Protein AF-A0A7X7NRE0-F1 (afdb_monomer_lite)

Structure (mmCIF, N/CA/C/O backbone):
data_AF-A0A7X7NRE0-F1
#
_entry.id   AF-A0A7X7NRE0-F1
#
loop_
_atom_site.group_PDB
_atom_site.id
_atom_site.type_symbol
_atom_site.label_atom_id
_atom_site.label_alt_id
_atom_site.label_comp_id
_atom_site.label_asym_id
_atom_site.label_entity_id
_atom_site.label_seq_id
_atom_site.pdbx_PDB_ins_code
_atom_site.Cartn_x
_atom_site.Cartn_y
_atom_site.Cartn_z
_atom_site.occupancy
_atom_site.B_iso_or_equiv
_atom_site.auth_seq_id
_atom_site.auth_comp_id
_atom_site.auth_asym_id
_atom_site.auth_atom_id
_atom_site.pdbx_PDB_model_num
ATOM 1 N N . MET A 1 1 ? -22.069 -2.799 8.801 1.00 50.66 1 MET A N 1
ATOM 2 C CA . MET A 1 1 ? -20.594 -2.904 8.795 1.00 50.66 1 MET A CA 1
ATOM 3 C C . MET A 1 1 ? -20.200 -3.374 7.412 1.00 50.66 1 MET A C 1
ATOM 5 O O . MET A 1 1 ? -20.879 -4.253 6.898 1.00 50.66 1 MET A O 1
ATOM 9 N N . ASP A 1 2 ? -19.205 -2.752 6.787 1.00 63.09 2 ASP A N 1
ATOM 10 C CA . ASP A 1 2 ? -18.764 -3.122 5.438 1.00 63.09 2 ASP A CA 1
ATOM 11 C C . ASP A 1 2 ? -17.978 -4.442 5.507 1.00 63.09 2 ASP A C 1
ATOM 13 O O . ASP A 1 2 ? -16.768 -4.453 5.736 1.00 63.09 2 ASP A O 1
ATOM 17 N N . ALA A 1 3 ? -18.703 -5.564 5.438 1.00 73.00 3 ALA A N 1
ATOM 18 C CA . ALA A 1 3 ? -18.166 -6.909 5.658 1.00 73.00 3 ALA A CA 1
ATOM 19 C C . ALA A 1 3 ? -17.029 -7.257 4.685 1.00 73.00 3 ALA A C 1
ATOM 21 O O . ALA A 1 3 ? -16.155 -8.045 5.021 1.00 73.00 3 ALA A O 1
ATOM 22 N N . THR A 1 4 ? -16.994 -6.613 3.516 1.00 89.25 4 THR A N 1
ATOM 23 C CA . THR A 1 4 ? -15.959 -6.823 2.496 1.00 89.25 4 THR A CA 1
ATOM 24 C C . THR A 1 4 ? -14.572 -6.340 2.929 1.00 89.25 4 THR A C 1
ATOM 26 O O . THR A 1 4 ? -13.566 -6.762 2.363 1.00 89.25 4 THR A O 1
ATOM 29 N N . ARG A 1 5 ? -14.496 -5.478 3.951 1.00 94.81 5 ARG A N 1
ATOM 30 C CA . ARG A 1 5 ? -13.248 -4.900 4.469 1.00 94.81 5 ARG A CA 1
ATOM 31 C C . ARG A 1 5 ? -12.707 -5.621 5.700 1.00 94.81 5 ARG A C 1
ATOM 33 O O . ARG A 1 5 ? -11.596 -5.324 6.120 1.00 94.81 5 ARG A O 1
ATOM 40 N N . ILE A 1 6 ? -13.460 -6.535 6.308 1.00 96.06 6 ILE A N 1
ATOM 41 C CA . ILE A 1 6 ? -13.003 -7.307 7.472 1.00 96.06 6 ILE A CA 1
ATOM 42 C C . ILE A 1 6 ? -12.724 -8.732 7.002 1.00 96.06 6 ILE A C 1
ATOM 44 O O . ILE A 1 6 ? -13.646 -9.516 6.812 1.00 96.06 6 ILE A O 1
ATOM 48 N N . LEU A 1 7 ? -11.444 -9.054 6.804 1.00 95.12 7 LEU A N 1
ATOM 49 C CA . LEU A 1 7 ? -11.028 -10.365 6.290 1.00 95.12 7 LEU A CA 1
ATOM 50 C C . LEU A 1 7 ? -11.001 -11.465 7.358 1.00 95.12 7 LEU A C 1
ATOM 52 O O . LEU A 1 7 ? -11.186 -12.638 7.042 1.00 95.12 7 LEU A O 1
ATOM 56 N N . HIS A 1 8 ? -10.784 -11.085 8.618 1.00 94.44 8 HIS A N 1
ATOM 57 C CA . HIS A 1 8 ? -10.707 -12.004 9.748 1.00 94.44 8 HIS A CA 1
ATOM 58 C C . HIS A 1 8 ? -11.463 -11.435 10.947 1.00 94.44 8 HIS A C 1
ATOM 60 O O . HIS A 1 8 ? -11.506 -10.220 11.158 1.00 94.44 8 HIS A O 1
ATOM 66 N N . GLU A 1 9 ? -12.041 -12.318 11.759 1.00 95.25 9 GLU A N 1
ATOM 67 C CA . GLU A 1 9 ? -12.618 -11.920 13.038 1.00 95.25 9 GLU A CA 1
ATOM 68 C C . GLU A 1 9 ? -11.545 -11.260 13.918 1.00 95.25 9 GLU A C 1
ATOM 70 O O . GLU A 1 9 ? -10.395 -11.695 13.966 1.00 95.25 9 GLU A O 1
ATOM 75 N N . GLY A 1 10 ? -11.909 -10.166 14.589 1.00 95.44 10 GLY A N 1
ATOM 76 C CA . GLY A 1 10 ? -10.980 -9.421 15.438 1.00 95.44 10 GLY A CA 1
ATOM 77 C C . GLY A 1 10 ? -9.975 -8.544 14.683 1.00 95.44 10 GLY A C 1
ATOM 78 O O . GLY A 1 10 ? -9.110 -7.958 15.329 1.00 95.44 10 GLY A O 1
ATOM 79 N N . HIS A 1 11 ? -10.075 -8.403 13.357 1.00 97.12 11 HIS A N 1
ATOM 80 C CA . HIS A 1 11 ? -9.251 -7.472 12.576 1.00 97.12 11 HIS A CA 1
ATOM 81 C C . HIS A 1 11 ? -9.963 -6.139 12.314 1.00 97.12 11 HIS A C 1
ATOM 83 O O . HIS A 1 11 ? -11.191 -6.051 12.248 1.00 97.12 11 HIS A O 1
ATOM 89 N N . ALA A 1 12 ? -9.173 -5.076 12.166 1.00 96.50 12 ALA A N 1
ATOM 90 C CA . ALA A 1 12 ? -9.658 -3.778 11.725 1.00 96.50 12 ALA A CA 1
ATOM 91 C C . ALA A 1 12 ? -10.051 -3.825 10.232 1.00 96.50 12 ALA A C 1
ATOM 93 O O . ALA A 1 12 ? -9.482 -4.611 9.471 1.00 96.50 12 ALA A O 1
ATOM 94 N N . PRO A 1 13 ? -10.982 -2.964 9.775 1.00 96.81 13 PRO A N 1
ATOM 95 C CA . PRO A 1 13 ? -11.333 -2.890 8.3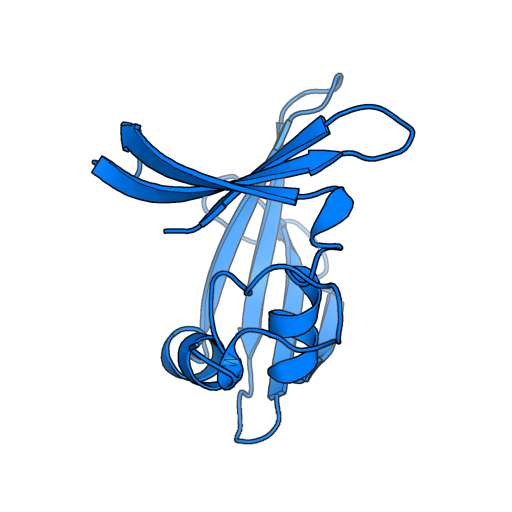60 1.00 96.81 13 PRO A CA 1
ATOM 96 C C . PRO A 1 13 ? -10.128 -2.483 7.503 1.00 96.81 13 PRO A C 1
ATOM 98 O O . PRO A 1 13 ? -9.446 -1.515 7.845 1.00 96.81 13 PRO A O 1
ATOM 101 N N . THR A 1 14 ? -9.912 -3.133 6.364 1.00 97.56 14 THR A N 1
ATOM 102 C CA . THR A 1 14 ? -8.858 -2.805 5.395 1.00 97.56 14 THR A CA 1
ATOM 103 C C . THR A 1 14 ? -9.122 -1.450 4.714 1.00 97.56 14 THR A C 1
ATOM 105 O O . THR A 1 14 ? -10.279 -0.997 4.631 1.00 97.56 14 THR A O 1
ATOM 108 N N . PRO A 1 15 ? -8.066 -0.752 4.252 1.00 96.44 15 PRO A N 1
ATOM 109 C CA . PRO A 1 15 ? -8.177 0.547 3.589 1.00 96.44 15 PRO A CA 1
ATOM 110 C C . PRO A 1 15 ? -8.892 0.459 2.245 1.00 96.44 15 PRO A C 1
ATOM 112 O O . PRO A 1 15 ? -9.673 1.357 1.940 1.00 96.44 15 PRO A O 1
ATOM 115 N N . PHE A 1 16 ? -8.725 -0.657 1.533 1.00 96.44 16 PHE A N 1
ATOM 116 C CA . PHE A 1 16 ? -9.372 -0.973 0.259 1.00 96.44 16 PHE A CA 1
ATOM 117 C C . PHE A 1 16 ? -9.915 -2.407 0.272 1.00 96.44 16 PHE A C 1
ATOM 119 O O . PHE A 1 16 ? -9.452 -3.230 1.070 1.00 96.44 16 PHE A O 1
ATOM 126 N N . THR A 1 17 ? -10.904 -2.704 -0.566 1.00 96.81 17 THR A N 1
ATOM 127 C CA . THR A 1 17 ? -11.344 -4.078 -0.868 1.00 96.81 17 THR A CA 1
ATOM 128 C C . THR A 1 17 ? -10.501 -4.671 -2.002 1.00 96.81 17 THR A C 1
ATOM 130 O O . THR A 1 17 ? -9.886 -3.933 -2.770 1.00 96.81 17 THR A O 1
ATOM 133 N N . ALA A 1 18 ? -10.485 -5.998 -2.159 1.00 96.62 18 ALA A N 1
ATOM 134 C CA . ALA A 1 18 ? -9.840 -6.649 -3.304 1.00 96.62 18 ALA A CA 1
ATOM 135 C C . ALA A 1 18 ? -10.387 -6.144 -4.656 1.00 96.62 18 ALA A C 1
ATOM 137 O O . ALA A 1 18 ? -9.633 -5.998 -5.614 1.00 96.62 18 ALA A O 1
ATOM 138 N N . GLU A 1 19 ? -11.685 -5.831 -4.725 1.00 95.81 19 GLU A N 1
ATOM 139 C CA . GLU A 1 19 ? -12.321 -5.275 -5.924 1.00 95.81 19 GLU A CA 1
ATOM 140 C C . GLU A 1 19 ? -11.853 -3.844 -6.219 1.00 95.81 19 GLU A C 1
ATOM 142 O O . GLU A 1 19 ? -11.526 -3.538 -7.363 1.00 95.81 19 GLU A O 1
ATOM 147 N N . GLU A 1 20 ? -11.746 -2.987 -5.199 1.00 96.06 20 GLU A N 1
ATOM 148 C CA . GLU A 1 20 ? -11.194 -1.635 -5.347 1.00 96.06 20 GLU A CA 1
ATOM 149 C C . GLU A 1 20 ? -9.728 -1.683 -5.792 1.00 96.06 20 G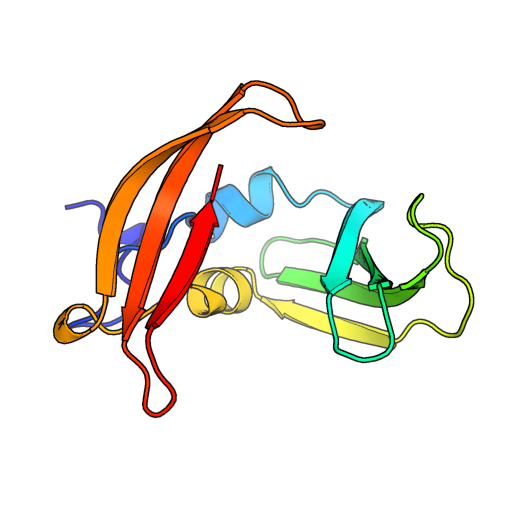LU A C 1
ATOM 151 O O . GLU A 1 20 ? -9.347 -0.987 -6.732 1.00 96.06 20 GLU A O 1
ATOM 156 N N . ILE A 1 21 ? -8.913 -2.548 -5.175 1.00 96.19 21 ILE A N 1
ATOM 157 C CA . ILE A 1 21 ? -7.512 -2.741 -5.575 1.00 96.19 21 ILE A CA 1
ATOM 158 C C . ILE A 1 21 ? -7.453 -3.162 -7.045 1.00 96.19 21 ILE A C 1
ATOM 160 O O . ILE A 1 21 ? -6.749 -2.534 -7.829 1.00 96.19 21 ILE A O 1
ATOM 164 N N . ARG A 1 22 ? -8.235 -4.165 -7.453 1.00 96.06 22 ARG A N 1
ATOM 165 C CA . ARG A 1 22 ? -8.286 -4.623 -8.847 1.00 96.06 22 ARG A CA 1
ATOM 166 C C . ARG A 1 22 ? -8.723 -3.522 -9.818 1.00 96.06 22 ARG A C 1
ATOM 168 O O . ARG A 1 22 ? -8.187 -3.438 -10.919 1.00 96.06 22 ARG A O 1
ATOM 175 N N . ALA A 1 23 ? -9.698 -2.698 -9.441 1.00 95.62 23 ALA A N 1
ATOM 176 C CA . ALA A 1 23 ? -10.207 -1.627 -10.295 1.00 95.62 23 ALA A CA 1
ATOM 177 C C . ALA A 1 23 ? -9.172 -0.515 -10.539 1.00 95.62 23 ALA A C 1
ATOM 179 O O . ALA A 1 23 ? -9.201 0.122 -11.593 1.00 95.62 23 ALA A O 1
ATOM 180 N N . HIS A 1 24 ? -8.259 -0.288 -9.590 1.00 94.00 24 HIS A N 1
ATOM 181 C CA . HIS A 1 24 ? -7.283 0.803 -9.648 1.00 94.00 24 HIS A CA 1
ATOM 182 C C . HIS A 1 24 ? -5.860 0.355 -10.016 1.00 94.00 24 HIS A C 1
ATOM 184 O O . HIS A 1 24 ? -5.123 1.121 -10.638 1.00 94.00 24 HIS A O 1
ATOM 190 N N . CYS A 1 25 ? -5.470 -0.881 -9.701 1.00 93.69 25 CYS A N 1
ATOM 191 C CA . CYS A 1 25 ? -4.165 -1.457 -10.031 1.00 93.69 25 CYS A CA 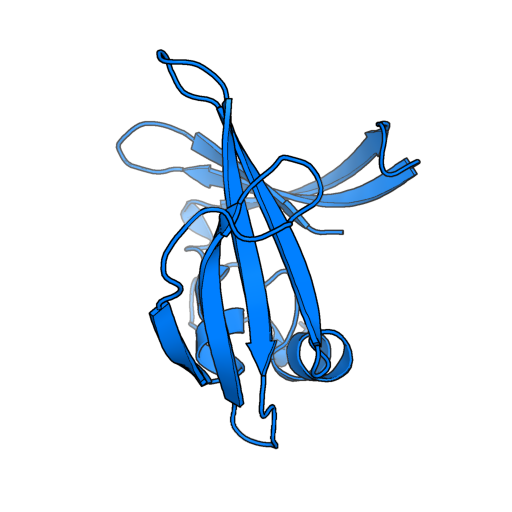1
ATOM 192 C C . CYS A 1 25 ? -4.142 -2.047 -11.448 1.00 93.69 25 CYS A C 1
ATOM 194 O O . CYS A 1 25 ? -3.970 -3.251 -11.636 1.00 93.69 25 CYS A O 1
ATOM 196 N N . VAL A 1 26 ? -4.333 -1.182 -12.446 1.00 91.94 26 VAL A N 1
ATOM 197 C CA . VAL A 1 26 ? -4.365 -1.563 -13.866 1.00 91.94 26 VAL A CA 1
ATOM 198 C C . VAL A 1 26 ? -2.985 -1.940 -14.408 1.00 91.94 26 VAL A C 1
ATOM 200 O O . VAL A 1 26 ? -1.952 -1.492 -13.908 1.00 91.94 26 VAL A O 1
ATOM 203 N N . ASP A 1 27 ? -2.971 -2.729 -15.480 1.00 94.06 27 ASP A N 1
ATOM 204 C CA . ASP A 1 27 ? -1.741 -3.124 -16.163 1.00 94.06 27 ASP A CA 1
ATOM 205 C C . ASP A 1 27 ? -0.897 -1.918 -16.589 1.00 94.06 27 ASP A C 1
ATOM 207 O O . ASP A 1 27 ? -1.370 -0.976 -17.225 1.00 94.06 27 ASP A O 1
ATOM 211 N N . GLY A 1 28 ? 0.387 -1.965 -16.236 1.00 93.38 28 GLY A N 1
ATOM 212 C CA . GLY A 1 28 ? 1.335 -0.883 -16.470 1.00 93.38 28 GLY A CA 1
ATOM 213 C C . GLY A 1 28 ? 1.347 0.195 -15.388 1.00 93.38 28 GLY A C 1
ATOM 214 O O . GLY A 1 28 ? 2.244 1.039 -15.432 1.00 93.38 28 GLY A O 1
ATOM 215 N N . LEU A 1 29 ? 0.440 0.158 -14.400 1.00 94.31 29 LEU A N 1
ATOM 216 C CA . LEU A 1 29 ? 0.548 1.021 -13.226 1.00 94.31 29 LEU A CA 1
ATOM 217 C C . LEU A 1 29 ? 1.903 0.789 -12.559 1.00 94.31 29 LEU A C 1
ATOM 219 O O . LEU A 1 29 ? 2.273 -0.348 -12.254 1.00 94.31 29 LEU A O 1
ATOM 223 N N . ARG A 1 30 ? 2.620 1.883 -12.308 1.00 94.12 30 ARG A N 1
ATOM 224 C CA . ARG A 1 30 ? 3.892 1.878 -11.597 1.00 94.12 30 ARG A CA 1
ATOM 225 C C . ARG A 1 30 ? 3.783 2.689 -10.319 1.00 94.12 30 ARG A C 1
ATOM 227 O O . ARG A 1 30 ? 3.311 3.822 -10.337 1.00 94.12 30 ARG A O 1
ATOM 234 N N . VAL A 1 31 ? 4.266 2.104 -9.233 1.00 92.44 31 VAL A N 1
ATOM 235 C CA . VAL A 1 31 ? 4.390 2.745 -7.926 1.00 92.44 31 VAL A CA 1
ATOM 236 C C . VAL A 1 31 ? 5.870 2.820 -7.581 1.00 92.44 31 VAL A C 1
ATOM 238 O O . VAL A 1 31 ? 6.546 1.792 -7.565 1.00 92.44 31 VAL A O 1
ATOM 241 N N . THR A 1 32 ? 6.363 4.025 -7.305 1.00 94.12 32 THR A N 1
ATOM 242 C CA . THR A 1 32 ? 7.734 4.252 -6.835 1.00 94.12 32 THR A CA 1
ATOM 243 C C . THR A 1 32 ? 7.702 4.483 -5.332 1.00 94.12 32 THR A C 1
ATOM 245 O O . THR A 1 32 ? 7.003 5.372 -4.849 1.00 94.12 32 THR A O 1
ATOM 248 N N . LEU A 1 33 ? 8.450 3.674 -4.593 1.00 92.06 33 LEU A N 1
ATOM 249 C CA . LEU A 1 33 ? 8.626 3.792 -3.155 1.00 92.06 33 LEU A CA 1
ATOM 250 C C . LEU A 1 33 ? 9.979 4.441 -2.883 1.00 92.06 33 LEU A C 1
ATOM 252 O O . LEU A 1 33 ? 10.984 4.045 -3.469 1.00 92.06 33 LEU A O 1
ATOM 256 N N . ALA A 1 34 ? 9.982 5.429 -1.992 1.00 92.94 34 ALA A N 1
ATOM 257 C CA . ALA A 1 34 ? 11.189 5.971 -1.390 1.00 92.94 34 ALA A CA 1
ATOM 258 C C . ALA A 1 34 ? 11.333 5.378 0.016 1.00 92.94 34 ALA A C 1
ATOM 260 O O . ALA A 1 34 ? 10.432 5.507 0.847 1.00 92.94 34 ALA A O 1
ATOM 261 N N . GLU A 1 35 ? 12.455 4.723 0.278 1.00 92.56 35 GLU A N 1
ATOM 262 C CA . GLU A 1 35 ? 12.795 4.138 1.569 1.00 92.56 35 GLU A CA 1
ATOM 263 C C . GLU A 1 35 ? 13.860 5.017 2.223 1.00 92.56 35 GLU A C 1
ATOM 265 O O . GLU A 1 35 ? 14.927 5.244 1.660 1.00 92.56 35 GLU A O 1
ATOM 270 N N . HIS A 1 36 ? 13.550 5.560 3.400 1.00 92.06 36 HIS A N 1
ATOM 271 C CA . HIS A 1 36 ? 14.440 6.452 4.138 1.00 92.06 36 HIS A CA 1
ATOM 272 C C . HIS A 1 36 ? 15.137 5.660 5.250 1.00 92.06 36 HIS A C 1
ATOM 274 O O . HIS A 1 36 ? 14.485 5.258 6.215 1.00 92.06 36 HIS A O 1
ATOM 280 N N . GLY A 1 37 ? 16.444 5.440 5.113 1.00 90.44 37 GLY A N 1
ATOM 281 C CA . GLY A 1 37 ? 17.289 4.749 6.090 1.00 90.44 37 GLY A CA 1
ATOM 282 C C . GLY A 1 37 ? 18.447 5.614 6.593 1.00 90.44 37 GLY A C 1
ATOM 283 O O . GLY 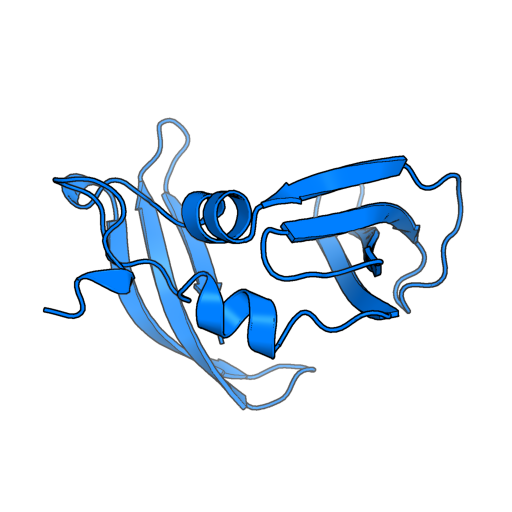A 1 37 ? 18.594 6.772 6.200 1.00 90.44 37 GLY A O 1
ATOM 284 N N . GLU A 1 38 ? 19.288 5.045 7.461 1.00 91.12 38 GLU A N 1
ATOM 285 C CA . GLU A 1 38 ? 20.487 5.723 7.989 1.00 91.12 38 GLU A CA 1
ATOM 286 C C . GLU A 1 38 ? 21.499 6.058 6.879 1.00 91.12 38 GLU A C 1
ATOM 288 O O . GLU A 1 38 ? 22.134 7.111 6.918 1.00 91.12 38 GLU A O 1
ATOM 293 N N . ASP A 1 39 ? 21.577 5.209 5.851 1.00 89.81 39 ASP A N 1
ATOM 294 C CA . ASP A 1 39 ? 22.477 5.357 4.701 1.00 89.81 39 ASP A CA 1
ATOM 295 C C . ASP A 1 39 ? 21.926 6.281 3.593 1.00 89.81 39 ASP A C 1
ATOM 297 O O . ASP A 1 39 ? 22.547 6.443 2.541 1.00 89.81 39 ASP A O 1
ATOM 301 N N . GLY A 1 40 ? 20.763 6.906 3.812 1.00 92.69 40 GLY A N 1
ATOM 302 C CA . GLY A 1 40 ? 20.118 7.817 2.867 1.00 92.69 40 GLY A CA 1
ATOM 303 C C . GLY A 1 40 ? 18.785 7.301 2.326 1.00 92.69 40 GLY A C 1
ATOM 304 O O . GLY A 1 40 ? 18.090 6.518 2.973 1.00 92.69 40 GLY A O 1
ATOM 305 N N . VAL A 1 41 ? 18.396 7.803 1.149 1.00 94.06 41 VAL A N 1
ATOM 306 C CA . VAL A 1 41 ? 17.127 7.452 0.496 1.00 94.06 41 VAL A CA 1
ATOM 307 C C . VAL A 1 41 ? 17.394 6.500 -0.661 1.00 94.06 41 VAL A C 1
ATOM 309 O O . VAL A 1 41 ? 18.129 6.843 -1.587 1.00 94.06 41 VAL A O 1
ATOM 312 N N . THR A 1 42 ? 16.779 5.322 -0.622 1.00 95.25 42 THR A N 1
ATOM 313 C CA . THR A 1 42 ? 16.756 4.368 -1.735 1.00 95.25 42 THR A CA 1
ATOM 314 C C . THR A 1 42 ? 15.391 4.371 -2.406 1.00 95.25 42 THR A C 1
ATOM 316 O O . THR A 1 42 ? 14.381 4.715 -1.792 1.00 95.25 42 THR A O 1
ATOM 319 N N . HIS A 1 43 ? 15.352 3.991 -3.683 1.00 96.19 43 HIS A N 1
ATOM 320 C CA . HIS A 1 43 ? 14.111 3.923 -4.445 1.00 96.19 43 HIS A CA 1
ATOM 321 C C . HIS A 1 43 ? 13.886 2.528 -5.021 1.00 96.19 43 HIS A C 1
ATOM 323 O O . HIS A 1 43 ? 14.807 1.863 -5.505 1.00 96.19 43 HIS A O 1
ATOM 329 N N . ARG A 1 44 ? 12.627 2.099 -4.979 1.00 96.44 44 ARG A N 1
ATOM 330 C CA . ARG A 1 44 ? 12.157 0.847 -5.566 1.00 96.44 44 ARG A CA 1
ATOM 331 C C . ARG A 1 44 ? 10.915 1.126 -6.394 1.00 96.44 44 ARG A C 1
ATOM 333 O O . ARG A 1 44 ? 9.981 1.757 -5.905 1.00 96.44 44 ARG A O 1
ATOM 340 N N . ALA A 1 45 ? 10.865 0.605 -7.611 1.00 97.00 45 ALA A N 1
ATOM 341 C CA . ALA A 1 45 ? 9.665 0.652 -8.434 1.00 97.00 45 ALA A CA 1
ATOM 342 C C . ALA A 1 45 ? 8.977 -0.713 -8.439 1.00 97.00 45 ALA A C 1
ATOM 344 O O . ALA A 1 45 ? 9.640 -1.743 -8.556 1.00 97.00 45 ALA A O 1
ATOM 345 N N . SER A 1 46 ? 7.650 -0.702 -8.362 1.00 96.25 46 SER A N 1
ATOM 346 C CA . SER A 1 46 ? 6.779 -1.861 -8.546 1.00 96.25 46 SER A CA 1
ATOM 347 C C . SER A 1 46 ? 5.836 -1.589 -9.711 1.00 96.25 46 SER A C 1
ATOM 349 O O . SER A 1 46 ? 5.157 -0.564 -9.723 1.00 96.25 46 SER A O 1
ATOM 351 N N . THR A 1 47 ? 5.794 -2.482 -10.695 1.00 96.75 47 THR A N 1
ATOM 352 C CA . THR A 1 47 ? 4.897 -2.391 -11.852 1.00 96.75 47 THR A CA 1
ATOM 353 C C . THR A 1 47 ? 3.914 -3.555 -11.844 1.00 96.75 47 THR A C 1
ATOM 355 O O . THR A 1 47 ? 4.314 -4.711 -11.725 1.00 96.75 47 THR A O 1
ATOM 358 N N . PHE A 1 48 ? 2.631 -3.245 -11.993 1.00 97.19 48 PHE A N 1
ATOM 359 C CA . PHE A 1 48 ? 1.552 -4.225 -12.084 1.00 97.19 48 PHE A CA 1
ATOM 360 C C . PHE A 1 48 ? 1.429 -4.725 -13.532 1.00 97.19 48 PHE A C 1
ATOM 362 O O . PHE A 1 48 ? 1.446 -3.929 -14.477 1.00 97.19 48 PHE A O 1
ATOM 369 N N . ARG A 1 49 ? 1.356 -6.045 -13.723 1.00 97.31 49 ARG A N 1
ATOM 370 C CA . ARG A 1 49 ? 1.354 -6.718 -15.031 1.00 97.31 49 ARG A CA 1
ATOM 371 C C . ARG A 1 49 ? 0.382 -7.889 -15.059 1.00 97.31 49 ARG A C 1
ATOM 373 O O . ARG A 1 49 ? 0.328 -8.666 -14.105 1.00 97.31 49 ARG A O 1
ATOM 380 N N . ASN A 1 50 ? -0.240 -8.116 -16.213 1.00 96.12 50 ASN A N 1
ATOM 381 C CA . ASN A 1 50 ? -1.060 -9.289 -16.497 1.00 96.12 50 ASN A CA 1
ATOM 382 C C . ASN A 1 50 ? -2.145 -9.515 -15.426 1.00 96.12 50 ASN A C 1
ATOM 384 O O . ASN A 1 50 ? -2.334 -10.637 -14.944 1.00 96.12 50 ASN A O 1
ATOM 388 N N . GLY A 1 51 ? -2.799 -8.437 -14.993 1.00 96.56 51 GLY A N 1
ATOM 389 C CA . GLY A 1 51 ? -3.912 -8.476 -14.056 1.00 96.56 51 GLY A CA 1
ATOM 390 C C . GLY A 1 51 ? -5.140 -9.155 -14.665 1.00 96.56 51 GLY A C 1
ATOM 391 O O . GLY A 1 51 ? -5.522 -8.873 -15.800 1.00 96.56 51 GLY A O 1
ATOM 392 N N . ASP A 1 52 ? -5.788 -10.032 -13.904 1.00 95.94 52 ASP A N 1
ATOM 393 C CA . ASP A 1 52 ? -7.029 -10.708 -14.294 1.00 95.94 52 ASP A CA 1
ATOM 394 C C . ASP A 1 52 ? -8.053 -10.721 -13.144 1.00 95.94 52 ASP A C 1
ATOM 396 O O . ASP A 1 52 ? -8.031 -9.867 -12.255 1.00 95.94 52 ASP A O 1
ATOM 400 N N . LEU A 1 53 ? -9.020 -11.644 -13.186 1.00 95.69 53 LEU A N 1
ATOM 401 C CA . LEU A 1 53 ? -10.053 -11.751 -12.156 1.00 95.69 53 LEU A CA 1
ATOM 402 C C . LEU A 1 53 ? -9.493 -12.150 -10.783 1.00 95.69 53 LEU A C 1
ATOM 404 O O . LEU A 1 53 ? -10.061 -11.738 -9.773 1.00 95.69 53 LEU A O 1
ATOM 408 N N . GLU A 1 54 ? -8.419 -12.936 -10.743 1.00 95.94 54 GLU A N 1
ATOM 409 C CA . GLU A 1 54 ? -7.890 -13.565 -9.529 1.00 95.94 54 GLU A CA 1
ATOM 410 C C . GLU A 1 54 ? -6.718 -12.785 -8.933 1.00 95.94 54 GLU A C 1
ATOM 412 O O . GLU A 1 54 ? -6.594 -12.682 -7.709 1.00 95.94 54 GLU A O 1
ATOM 417 N N . GLY A 1 55 ? -5.860 -12.211 -9.775 1.00 97.00 55 GLY A N 1
ATOM 418 C CA . GLY A 1 55 ? -4.678 -11.516 -9.285 1.00 97.00 55 GLY A CA 1
ATOM 419 C C . GLY A 1 55 ? -3.898 -10.757 -10.341 1.00 97.00 55 GLY A C 1
ATOM 420 O O . GLY A 1 55 ? -4.395 -10.451 -11.423 1.00 97.00 55 GLY A O 1
ATOM 421 N N . VAL A 1 56 ? -2.645 -10.469 -10.006 1.00 98.31 56 VAL A N 1
ATOM 422 C CA . VAL A 1 56 ? -1.725 -9.669 -10.814 1.00 98.31 56 VAL A CA 1
ATOM 423 C C . VAL A 1 56 ? -0.290 -10.115 -10.577 1.00 98.31 56 VAL A C 1
ATOM 425 O O . VAL A 1 56 ? 0.056 -10.621 -9.507 1.00 98.31 56 VAL A O 1
ATOM 428 N N . THR A 1 57 ? 0.561 -9.955 -11.583 1.00 98.31 57 THR A N 1
ATOM 429 C CA . THR A 1 57 ? 2.007 -10.090 -11.414 1.00 98.31 57 THR A CA 1
ATOM 430 C C . THR A 1 57 ? 2.584 -8.733 -11.037 1.00 98.31 57 THR A C 1
ATOM 432 O O . THR A 1 57 ? 2.394 -7.755 -11.758 1.00 98.31 57 THR A O 1
ATOM 435 N N . ILE A 1 58 ? 3.295 -8.665 -9.916 1.00 97.38 58 ILE A N 1
ATOM 436 C CA . ILE A 1 58 ? 4.025 -7.468 -9.501 1.00 97.38 58 ILE A CA 1
ATOM 437 C C . ILE A 1 58 ? 5.497 -7.689 -9.818 1.00 97.38 58 ILE A C 1
ATOM 439 O O . ILE A 1 58 ? 6.122 -8.601 -9.278 1.00 97.38 58 ILE A O 1
ATOM 443 N N . GLU A 1 59 ? 6.027 -6.859 -10.710 1.00 97.38 59 GLU A N 1
ATOM 444 C CA . GLU A 1 59 ? 7.453 -6.780 -11.016 1.00 97.38 59 GLU A CA 1
ATOM 445 C C . GLU A 1 59 ? 8.071 -5.651 -10.200 1.00 97.38 59 GLU A C 1
ATOM 447 O O . GLU A 1 59 ? 7.668 -4.496 -10.350 1.00 97.38 59 GLU A O 1
ATOM 452 N N . SER A 1 60 ? 9.057 -5.958 -9.365 1.00 96.44 60 SER A N 1
ATOM 453 C CA . SER A 1 60 ? 9.692 -4.974 -8.496 1.00 96.44 60 SER A CA 1
ATOM 454 C C . SER A 1 60 ? 11.212 -5.027 -8.574 1.00 96.44 60 SER A C 1
ATOM 456 O O . SER A 1 60 ? 11.804 -6.100 -8.630 1.00 96.44 60 SER A O 1
ATOM 458 N N . GLY A 1 61 ? 11.859 -3.869 -8.496 1.00 96.94 61 GLY A N 1
ATOM 459 C CA . GLY A 1 61 ? 13.319 -3.769 -8.502 1.00 96.94 61 GLY A CA 1
ATOM 460 C C . GLY A 1 61 ? 13.815 -2.376 -8.111 1.00 96.94 61 GLY A C 1
ATOM 461 O O . GLY A 1 61 ? 12.993 -1.471 -7.923 1.00 96.94 61 GLY A O 1
ATOM 462 N N . PRO A 1 62 ? 15.140 -2.198 -7.959 1.00 97.25 62 PRO A N 1
ATOM 463 C CA . PRO A 1 62 ? 15.728 -0.896 -7.674 1.00 97.25 62 PRO A CA 1
ATOM 464 C C . PRO A 1 62 ? 15.423 0.083 -8.811 1.00 97.25 62 PRO A C 1
ATOM 466 O O . PRO A 1 62 ? 15.379 -0.296 -9.988 1.00 97.25 62 PRO A O 1
ATOM 469 N N . SER A 1 63 ? 15.192 1.341 -8.452 1.00 97.31 63 SER A N 1
ATOM 470 C CA . SER A 1 63 ? 14.888 2.397 -9.410 1.00 97.31 63 SER A CA 1
ATOM 471 C C . SER A 1 63 ? 15.566 3.712 -9.053 1.00 97.31 63 SER A C 1
ATOM 473 O O . SER A 1 63 ? 16.068 3.890 -7.948 1.00 97.31 63 SER A O 1
ATOM 475 N N . ASP A 1 64 ? 15.531 4.646 -9.991 1.00 94.94 64 ASP A N 1
ATOM 476 C CA . ASP A 1 64 ? 15.742 6.064 -9.741 1.00 94.94 64 ASP A CA 1
ATOM 477 C C . ASP A 1 64 ? 14.499 6.692 -9.072 1.00 94.94 64 ASP A C 1
ATOM 479 O O . ASP A 1 64 ? 13.433 6.055 -9.013 1.00 94.94 64 ASP A O 1
ATOM 483 N N . PRO A 1 65 ? 14.594 7.941 -8.567 1.00 92.62 65 PRO A N 1
ATOM 484 C CA . PRO A 1 65 ? 13.464 8.641 -7.949 1.00 92.62 65 PRO A CA 1
ATOM 485 C C . PRO A 1 65 ? 12.249 8.817 -8.870 1.00 92.62 65 PRO A C 1
ATOM 487 O O . PRO A 1 65 ? 11.122 8.936 -8.392 1.00 92.62 65 PRO A O 1
ATOM 490 N N . ASP A 1 66 ? 12.459 8.823 -10.186 1.00 90.62 66 ASP A N 1
ATOM 491 C CA . ASP A 1 66 ? 11.399 8.902 -11.196 1.00 90.62 66 ASP A CA 1
ATOM 492 C C . ASP A 1 66 ? 10.753 7.536 -11.515 1.00 90.62 66 ASP A C 1
ATOM 494 O O . ASP A 1 66 ? 9.802 7.456 -12.293 1.00 90.62 66 ASP A O 1
ATOM 498 N N . GLY A 1 67 ? 11.232 6.455 -10.888 1.00 90.94 67 GLY A N 1
ATOM 499 C CA . GLY A 1 67 ? 10.763 5.090 -11.114 1.00 90.94 67 GLY A CA 1
ATOM 500 C C . GLY A 1 67 ? 11.402 4.387 -12.313 1.00 90.94 67 GLY A C 1
ATOM 501 O O . GLY A 1 67 ? 10.925 3.314 -12.700 1.00 90.94 67 GLY A O 1
ATOM 502 N N . THR A 1 68 ? 12.453 4.948 -12.916 1.00 92.00 68 THR A N 1
ATOM 503 C CA . THR A 1 68 ? 13.244 4.275 -13.955 1.00 92.00 68 THR A CA 1
ATOM 504 C C . THR A 1 68 ? 14.025 3.111 -13.337 1.00 92.00 68 THR A C 1
ATOM 506 O O . THR A 1 68 ? 14.765 3.334 -12.384 1.00 92.00 68 THR A O 1
ATOM 509 N N . PRO A 1 69 ? 13.879 1.860 -13.817 1.00 93.06 69 PRO A N 1
ATOM 510 C CA . PRO A 1 69 ? 14.619 0.726 -13.263 1.00 93.06 69 PRO A CA 1
ATOM 511 C C . PRO A 1 69 ? 16.133 0.886 -13.434 1.00 93.06 69 PRO A C 1
ATOM 513 O O . PRO A 1 69 ? 16.605 1.163 -14.535 1.00 93.06 69 PRO A O 1
ATOM 516 N N . THR A 1 70 ? 16.893 0.644 -12.367 1.00 96.12 70 THR A N 1
ATOM 517 C CA . THR A 1 70 ? 18.366 0.751 -12.353 1.00 96.12 70 THR A CA 1
ATOM 518 C C . THR A 1 70 ? 19.063 -0.604 -12.231 1.00 96.12 70 THR A C 1
ATOM 520 O O . THR A 1 70 ? 20.290 -0.688 -12.257 1.00 96.12 70 THR A O 1
ATOM 523 N N . GLY A 1 71 ? 18.293 -1.689 -12.130 1.00 94.62 71 GLY A N 1
ATOM 524 C CA . GLY A 1 71 ? 18.804 -3.043 -11.959 1.00 94.62 71 GLY A CA 1
ATOM 525 C C . GLY A 1 71 ? 17.777 -4.116 -12.328 1.00 94.62 71 GLY A C 1
ATOM 526 O O . GLY A 1 71 ? 16.736 -3.803 -12.914 1.00 94.62 71 GLY A O 1
ATOM 527 N N . PRO A 1 72 ? 18.070 -5.393 -12.023 1.00 94.69 72 PRO A N 1
ATOM 528 C CA . PRO A 1 72 ? 17.161 -6.493 -12.314 1.00 94.69 72 PRO A CA 1
ATOM 529 C C . PRO A 1 72 ? 15.836 -6.329 -11.563 1.00 94.69 72 PRO A C 1
ATOM 531 O O . PRO A 1 72 ? 15.800 -5.849 -10.430 1.00 94.69 72 PRO A O 1
ATOM 534 N N . VAL A 1 73 ? 14.752 -6.758 -12.208 1.00 94.75 73 VAL A N 1
ATOM 535 C CA . VAL A 1 73 ? 13.412 -6.799 -11.618 1.00 94.75 73 VAL A CA 1
ATOM 536 C C . VAL A 1 73 ? 13.026 -8.240 -11.324 1.00 94.75 73 VAL A C 1
ATOM 538 O O . VAL A 1 73 ? 13.304 -9.144 -12.112 1.00 94.75 73 VAL A O 1
ATOM 541 N N . GLU A 1 74 ? 12.364 -8.446 -10.195 1.00 96.06 74 GLU A N 1
ATOM 542 C CA . GLU A 1 74 ? 11.814 -9.733 -9.791 1.00 96.06 74 GLU A CA 1
ATOM 543 C C . GLU A 1 74 ? 10.293 -9.685 -9.884 1.00 96.06 74 GLU A C 1
ATOM 545 O O . GLU A 1 74 ? 9.668 -8.712 -9.461 1.00 96.06 74 GLU A O 1
ATOM 550 N N . GLY A 1 75 ? 9.697 -10.729 -10.458 1.00 95.69 75 GLY A N 1
ATOM 551 C CA . GLY A 1 75 ? 8.256 -10.841 -10.644 1.00 95.69 75 GLY A CA 1
ATOM 552 C C . GLY A 1 75 ? 7.649 -11.886 -9.719 1.00 95.69 75 GLY A C 1
ATOM 553 O O . GLY A 1 75 ? 8.113 -13.025 -9.688 1.00 95.69 75 GLY A O 1
ATOM 554 N N . ALA A 1 76 ? 6.577 -11.526 -9.018 1.00 96.56 76 ALA A N 1
ATOM 555 C CA . ALA A 1 76 ? 5.777 -12.464 -8.237 1.00 96.56 76 ALA A CA 1
ATOM 556 C C . ALA A 1 76 ? 4.292 -12.324 -8.576 1.00 96.56 76 ALA A C 1
ATOM 558 O O . ALA A 1 76 ? 3.766 -11.218 -8.709 1.00 96.56 76 ALA A O 1
ATOM 559 N N . ARG A 1 77 ? 3.608 -13.464 -8.702 1.00 97.69 77 ARG A N 1
ATOM 560 C CA . ARG A 1 77 ? 2.152 -13.506 -8.838 1.00 97.69 77 ARG A CA 1
ATOM 561 C C . ARG A 1 77 ? 1.516 -13.416 -7.453 1.00 97.69 77 ARG A C 1
ATOM 563 O O . ARG A 1 77 ? 1.892 -14.179 -6.569 1.00 97.69 77 ARG A O 1
ATOM 570 N N . VAL A 1 78 ? 0.543 -12.525 -7.291 1.00 97.62 78 VAL A N 1
ATOM 571 C CA . VAL A 1 78 ? -0.224 -12.344 -6.049 1.00 97.62 78 VAL A CA 1
ATOM 572 C C . VAL A 1 78 ? -1.712 -12.249 -6.359 1.00 97.62 78 VAL A C 1
ATOM 574 O O . VAL A 1 78 ? -2.091 -11.769 -7.431 1.00 97.62 78 VAL A O 1
ATOM 577 N N . THR A 1 79 ? -2.567 -12.703 -5.444 1.00 98.00 79 THR A N 1
ATOM 578 C CA . THR A 1 79 ? -4.016 -12.518 -5.593 1.00 98.00 79 THR A CA 1
ATOM 579 C C . THR A 1 79 ? -4.442 -11.126 -5.131 1.00 98.00 79 THR A C 1
ATOM 581 O O . THR A 1 79 ? -3.771 -10.479 -4.321 1.00 98.00 79 THR A O 1
ATOM 584 N N . TRP A 1 80 ? -5.598 -10.657 -5.603 1.00 97.56 80 TRP A N 1
ATOM 585 C CA . TRP A 1 80 ? -6.184 -9.405 -5.104 1.00 97.56 80 TRP A CA 1
ATOM 586 C C . TRP A 1 80 ? -6.500 -9.472 -3.605 1.00 97.56 80 TRP A C 1
ATOM 588 O O . TRP A 1 80 ? -6.397 -8.469 -2.897 1.00 97.56 80 TRP A O 1
ATOM 598 N N . LEU A 1 81 ? -6.842 -10.666 -3.115 1.00 97.00 81 LEU A N 1
ATOM 599 C CA . LEU A 1 81 ? -7.094 -10.912 -1.701 1.00 97.00 81 LEU A CA 1
ATOM 600 C C . LEU A 1 81 ? -5.804 -10.871 -0.872 1.00 97.00 81 LEU A C 1
ATOM 602 O O . LEU A 1 81 ? -5.830 -10.318 0.224 1.00 97.00 81 LEU A O 1
ATOM 606 N N . ASP A 1 82 ? -4.676 -11.364 -1.396 1.00 96.88 82 ASP A N 1
ATOM 607 C CA . ASP A 1 82 ? -3.370 -11.240 -0.728 1.00 96.88 82 ASP A CA 1
ATOM 608 C C . ASP A 1 82 ? -2.982 -9.766 -0.557 1.00 96.88 82 ASP A C 1
ATOM 610 O O . ASP A 1 82 ? -2.539 -9.349 0.516 1.00 96.88 82 ASP A O 1
ATOM 614 N N . LEU A 1 83 ? -3.216 -8.948 -1.591 1.00 96.00 83 LEU A N 1
ATOM 615 C CA . LEU A 1 83 ? -2.974 -7.504 -1.535 1.00 96.00 83 LEU A CA 1
ATOM 616 C C . LEU A 1 83 ? -3.874 -6.809 -0.510 1.00 96.00 83 LEU A C 1
ATOM 618 O O . LEU A 1 83 ? -3.397 -5.976 0.260 1.00 96.00 83 LEU A O 1
ATOM 622 N N . GLN A 1 84 ? -5.157 -7.175 -0.446 1.00 97.50 84 GLN A N 1
ATOM 623 C CA . GLN A 1 84 ? -6.055 -6.683 0.599 1.00 97.50 84 GLN A CA 1
ATOM 624 C C . GLN A 1 84 ? -5.587 -7.126 2.000 1.00 97.50 84 GLN A C 1
ATOM 626 O O . GLN A 1 84 ? -5.606 -6.336 2.949 1.00 97.50 84 GLN A O 1
ATOM 631 N N . GLY A 1 85 ? -5.143 -8.379 2.120 1.00 96.69 85 GLY A N 1
ATOM 632 C CA . GLY A 1 85 ? -4.640 -9.000 3.344 1.00 96.69 85 GLY A CA 1
ATOM 633 C C . GLY A 1 85 ? -3.430 -8.289 3.938 1.00 96.69 85 GLY A C 1
ATOM 634 O O . GLY A 1 85 ? -3.308 -8.226 5.160 1.00 96.69 85 GLY A O 1
ATOM 635 N N . HIS A 1 86 ? -2.598 -7.663 3.102 1.00 93.88 86 HIS A N 1
ATOM 636 C CA . HIS A 1 86 ? -1.417 -6.916 3.541 1.00 93.88 86 HIS A CA 1
ATOM 637 C C . HIS A 1 86 ? -1.735 -5.798 4.550 1.00 93.88 86 HIS A C 1
ATOM 639 O O . HIS A 1 86 ? -0.917 -5.487 5.412 1.00 93.88 86 HIS A O 1
ATOM 645 N N . ALA A 1 87 ? -2.935 -5.216 4.477 1.00 96.19 87 ALA A N 1
ATOM 646 C CA . ALA A 1 87 ? -3.396 -4.167 5.387 1.00 96.19 87 ALA A CA 1
ATOM 647 C C . ALA A 1 87 ? -4.468 -4.655 6.384 1.00 96.19 87 ALA A C 1
ATOM 649 O O . ALA A 1 87 ? -5.230 -3.853 6.936 1.00 96.19 87 ALA A O 1
ATOM 650 N N . SER A 1 88 ? -4.558 -5.970 6.610 1.00 97.25 88 SER A N 1
ATOM 651 C CA . SER A 1 88 ? -5.449 -6.568 7.603 1.00 97.25 88 SER A CA 1
ATOM 652 C C . SER A 1 88 ? -4.741 -6.699 8.952 1.00 97.25 88 SER A C 1
ATOM 654 O O . SER A 1 88 ? -4.030 -7.667 9.212 1.00 97.25 88 SER A O 1
ATOM 656 N N . PHE A 1 89 ? -4.948 -5.721 9.832 1.00 96.88 89 PHE A N 1
ATOM 657 C CA . PHE A 1 89 ? -4.287 -5.666 11.139 1.00 96.88 89 PHE A CA 1
ATOM 658 C C . PHE A 1 89 ? -5.234 -6.042 12.293 1.00 96.88 89 PHE A C 1
ATOM 660 O O . PHE A 1 89 ? -6.423 -5.720 12.220 1.00 96.88 89 PHE A O 1
ATOM 667 N N . PRO A 1 90 ? -4.735 -6.639 13.397 1.00 97.38 90 PRO A N 1
ATOM 668 C CA . PRO A 1 90 ? -5.539 -6.905 14.591 1.00 97.38 90 PRO A CA 1
ATOM 669 C C . PRO A 1 90 ? -6.193 -5.632 15.148 1.00 97.38 90 PRO A C 1
ATOM 671 O O . PRO A 1 90 ? -5.527 -4.609 15.341 1.00 97.38 90 PRO A O 1
ATOM 674 N N . ALA A 1 91 ? -7.501 -5.673 15.409 1.00 97.31 91 ALA A N 1
ATOM 675 C CA . ALA A 1 91 ? -8.290 -4.513 15.827 1.00 97.31 91 ALA A CA 1
ATOM 676 C C . ALA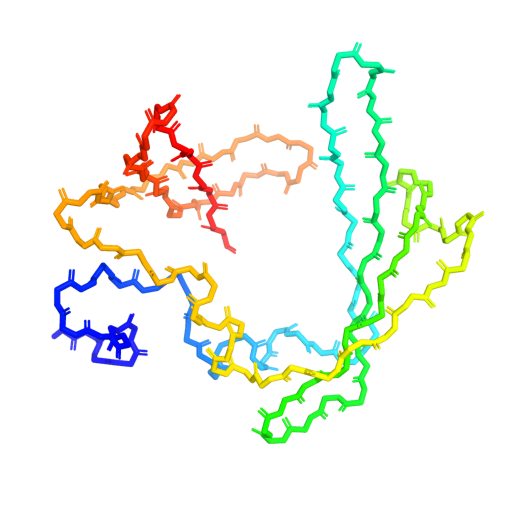 A 1 91 ? -7.892 -3.999 17.216 1.00 97.31 91 ALA A C 1
ATOM 678 O O . ALA A 1 91 ? -7.868 -2.794 17.447 1.00 97.31 91 ALA A O 1
ATOM 679 N N . ASP A 1 92 ? -7.522 -4.896 18.130 1.00 97.50 92 ASP A N 1
ATOM 680 C CA . ASP A 1 92 ? -7.062 -4.561 19.482 1.00 97.50 92 ASP A CA 1
ATOM 681 C C . ASP A 1 92 ? -5.751 -3.753 19.479 1.00 97.50 92 ASP A C 1
ATOM 683 O O . ASP A 1 92 ? -5.441 -3.041 20.439 1.00 97.50 92 ASP A O 1
ATOM 687 N N . ARG A 1 93 ? -4.978 -3.820 18.391 1.00 97.38 93 ARG A N 1
ATOM 688 C CA . ARG A 1 93 ? -3.696 -3.119 18.224 1.00 97.38 93 ARG A CA 1
ATOM 689 C C . ARG A 1 93 ? -3.737 -1.986 17.213 1.00 97.38 93 ARG A C 1
ATOM 691 O O . ARG A 1 93 ? -2.735 -1.284 17.098 1.00 97.38 93 ARG A O 1
ATOM 698 N N . THR A 1 94 ? -4.864 -1.777 16.541 1.00 98.06 94 THR A N 1
ATOM 699 C CA . THR A 1 94 ? -4.969 -0.844 15.420 1.00 98.06 94 THR A CA 1
ATOM 700 C C . THR A 1 94 ? -5.956 0.266 15.726 1.00 98.06 94 THR A C 1
ATOM 702 O O . THR A 1 94 ? -7.144 0.022 15.931 1.00 98.06 94 THR A O 1
ATOM 705 N N . ARG A 1 95 ? -5.487 1.513 15.694 1.00 97.94 95 ARG A N 1
ATOM 706 C CA . ARG A 1 95 ? -6.361 2.688 15.706 1.00 97.94 95 ARG A CA 1
ATOM 707 C C . ARG A 1 95 ? -6.502 3.216 14.287 1.00 97.94 95 ARG A C 1
ATOM 709 O O . ARG A 1 95 ? -5.504 3.544 13.656 1.00 97.94 95 ARG A O 1
ATOM 716 N N . VAL A 1 96 ? -7.742 3.336 13.818 1.00 97.50 96 VAL A N 1
ATOM 717 C CA . VAL A 1 96 ? -8.050 3.933 12.513 1.00 97.50 96 VAL A CA 1
ATOM 718 C C . VAL A 1 96 ? -8.636 5.328 12.711 1.00 97.50 96 VAL A C 1
ATOM 720 O O . VAL A 1 96 ? -9.590 5.504 13.471 1.00 97.50 96 VAL A O 1
ATOM 723 N N . SER A 1 97 ? -8.082 6.323 12.028 1.00 97.50 97 SER A N 1
ATOM 724 C CA . SER A 1 97 ? -8.549 7.712 12.040 1.00 97.50 97 SER A CA 1
ATOM 725 C C . SER A 1 97 ? -8.537 8.307 10.628 1.00 97.50 97 SER A C 1
ATOM 727 O O . SER A 1 97 ? -8.124 7.660 9.665 1.00 97.50 97 SER A O 1
ATOM 729 N N . LYS A 1 98 ? -9.061 9.527 10.481 1.00 97.31 98 LYS A N 1
ATOM 730 C CA . LYS A 1 98 ? -8.934 10.315 9.251 1.00 97.31 98 LYS A CA 1
ATOM 731 C C . LYS A 1 98 ? -7.891 11.399 9.481 1.00 97.31 98 LYS A C 1
ATOM 733 O O . LYS A 1 98 ? -7.910 12.036 10.532 1.00 97.31 98 LYS A O 1
ATOM 738 N N . GLU A 1 99 ? -7.030 11.618 8.503 1.00 97.81 99 GLU A N 1
ATOM 739 C CA . GLU A 1 99 ? -6.020 12.672 8.524 1.00 97.81 99 GLU A CA 1
ATOM 740 C C . GLU A 1 99 ? -5.832 13.204 7.106 1.00 97.81 99 GLU A C 1
ATOM 742 O O . GLU A 1 99 ? -5.817 12.426 6.160 1.00 97.81 99 GLU A O 1
ATOM 747 N N . THR A 1 100 ? -5.693 14.517 6.948 1.00 97.62 100 THR A N 1
ATOM 748 C CA . THR A 1 100 ? -5.402 15.121 5.645 1.00 97.62 100 THR A CA 1
ATOM 749 C C . THR A 1 100 ? -3.917 15.434 5.565 1.00 97.62 100 THR A C 1
ATOM 751 O O . THR A 1 100 ? -3.419 16.233 6.358 1.00 97.62 100 THR A O 1
ATOM 754 N N . LEU A 1 101 ? -3.220 14.842 4.597 1.00 95.88 101 LEU A N 1
ATOM 755 C CA . LEU A 1 101 ? -1.820 15.147 4.317 1.00 95.88 101 LEU A CA 1
ATOM 756 C C . LEU A 1 101 ? -1.717 16.230 3.243 1.00 95.88 101 LEU A C 1
ATOM 758 O O . LEU A 1 101 ? -2.482 16.243 2.282 1.00 95.88 101 LEU A O 1
ATOM 762 N N . THR A 1 102 ? -0.760 17.140 3.406 1.00 95.81 102 THR A N 1
ATOM 763 C CA . THR A 1 102 ? -0.398 18.138 2.391 1.00 95.81 102 THR A CA 1
ATOM 764 C C . THR A 1 102 ? 1.063 17.933 2.025 1.00 95.81 102 THR A C 1
ATOM 766 O O . THR A 1 102 ? 1.917 17.908 2.910 1.00 95.81 102 THR A O 1
ATOM 769 N N . GLY A 1 103 ? 1.361 17.782 0.738 1.00 88.88 103 GLY A N 1
ATOM 770 C CA . GLY A 1 103 ? 2.725 17.543 0.277 1.00 88.88 103 GLY A CA 1
ATOM 771 C C . GLY A 1 103 ? 2.873 17.621 -1.243 1.00 88.88 103 GLY A C 1
ATOM 772 O O . GLY A 1 103 ? 1.976 18.117 -1.923 1.00 88.88 103 GLY A O 1
ATOM 773 N N . PRO A 1 104 ? 3.989 17.111 -1.796 1.00 86.06 104 PRO A N 1
ATOM 774 C CA . PRO A 1 104 ? 4.255 17.124 -3.238 1.00 86.06 104 PRO A CA 1
ATOM 775 C C . PRO A 1 104 ? 3.193 16.409 -4.087 1.00 86.06 104 PRO A C 1
ATOM 777 O O . PRO A 1 104 ? 3.028 16.730 -5.258 1.00 86.06 104 PRO A O 1
ATOM 780 N N . LEU A 1 105 ? 2.448 15.473 -3.489 1.00 83.81 105 LEU A N 1
ATOM 781 C CA . LEU A 1 105 ? 1.328 14.765 -4.120 1.00 83.81 105 LEU A CA 1
ATOM 782 C C . LEU A 1 105 ? -0.009 15.530 -4.031 1.00 83.81 105 LEU A C 1
ATOM 784 O O . LEU A 1 105 ? -1.048 15.010 -4.430 1.00 83.81 105 LEU A O 1
ATOM 788 N N . GLY A 1 106 ? -0.001 16.757 -3.503 1.00 93.31 106 GLY A N 1
ATOM 789 C CA . GLY A 1 106 ? -1.187 17.579 -3.286 1.00 93.31 106 GLY A CA 1
ATOM 790 C C . GLY A 1 106 ? -1.788 17.422 -1.888 1.00 93.31 106 GLY A C 1
ATOM 791 O O . GLY A 1 106 ? -1.086 17.139 -0.913 1.00 93.31 106 GLY A O 1
ATOM 792 N N . ILE A 1 107 ? -3.096 17.671 -1.794 1.00 96.12 107 ILE A N 1
ATOM 793 C CA . ILE A 1 107 ? -3.887 17.520 -0.568 1.00 96.12 107 ILE A CA 1
ATOM 794 C C . ILE A 1 107 ? -4.590 16.165 -0.631 1.00 96.12 107 ILE A C 1
ATOM 796 O O . ILE A 1 107 ? -5.455 15.955 -1.480 1.00 96.12 107 ILE A O 1
ATOM 800 N N . LEU A 1 108 ? -4.224 15.262 0.274 1.00 96.38 108 LEU A N 1
ATOM 801 C CA . LEU A 1 108 ? -4.697 13.883 0.298 1.00 96.38 108 LEU A CA 1
ATOM 802 C C . LEU A 1 108 ? -5.532 13.635 1.563 1.00 96.38 108 LEU A C 1
ATOM 804 O O . LEU A 1 108 ? -4.980 13.664 2.666 1.00 96.38 108 LEU A O 1
ATOM 808 N N . PRO A 1 109 ? -6.852 13.407 1.450 1.00 96.88 109 PRO A N 1
ATOM 809 C CA . PRO A 1 109 ? -7.654 12.923 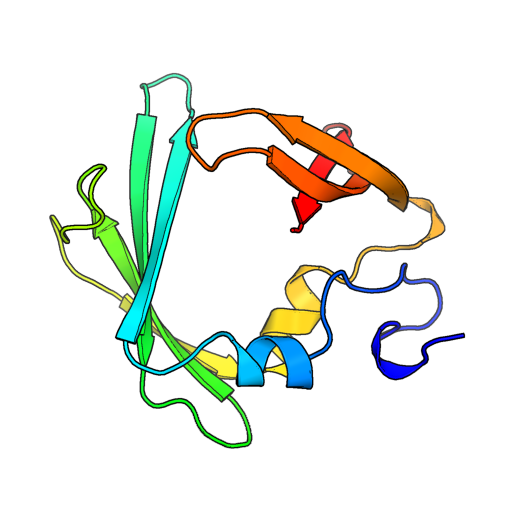2.565 1.00 96.88 109 PRO A CA 1
ATOM 810 C C . PRO A 1 109 ? -7.361 11.436 2.793 1.00 96.88 109 PRO A C 1
ATOM 812 O O . PRO A 1 109 ? -7.774 10.588 2.011 1.00 96.88 109 PRO A O 1
ATOM 815 N N . CYS A 1 110 ? -6.678 11.112 3.886 1.00 96.94 110 CYS A N 1
ATOM 816 C CA . CYS A 1 110 ? -6.206 9.763 4.168 1.00 96.94 110 CYS A CA 1
ATOM 817 C C . CYS A 1 110 ? -6.998 9.086 5.293 1.00 96.94 110 CYS A C 1
ATOM 819 O O . CYS A 1 110 ? -7.461 9.714 6.255 1.00 96.94 110 CYS A O 1
ATOM 821 N N . ARG A 1 111 ? -7.056 7.755 5.238 1.00 97.25 111 ARG A N 1
ATOM 822 C CA . ARG A 1 111 ? -7.264 6.906 6.415 1.00 97.25 111 ARG A CA 1
ATOM 823 C C . ARG A 1 111 ? -5.904 6.618 7.042 1.00 97.25 111 ARG A C 1
ATOM 825 O O . ARG A 1 111 ? -5.040 6.030 6.396 1.00 97.25 111 ARG A O 1
ATOM 832 N N . ARG A 1 112 ? -5.730 7.012 8.300 1.00 97.94 112 ARG A N 1
ATOM 833 C CA . ARG A 1 112 ? -4.536 6.729 9.095 1.00 97.94 112 ARG A CA 1
ATOM 834 C C . ARG A 1 112 ? -4.742 5.481 9.938 1.00 97.94 112 ARG A C 1
ATOM 836 O O . ARG A 1 112 ? -5.775 5.339 10.589 1.00 97.94 112 ARG A O 1
ATOM 843 N N . TYR A 1 113 ? -3.739 4.618 9.945 1.00 98.38 113 TYR A N 1
ATOM 844 C CA . TYR A 1 113 ? -3.664 3.417 10.759 1.00 98.38 113 TYR A CA 1
ATOM 845 C C . TYR A 1 113 ? -2.456 3.540 11.677 1.00 98.38 113 TYR A C 1
ATOM 847 O O . TYR A 1 113 ? -1.328 3.584 11.197 1.00 98.38 113 TYR A O 1
ATOM 855 N N . ASP A 1 114 ? -2.692 3.562 12.985 1.00 98.12 114 ASP A N 1
ATOM 856 C CA . ASP A 1 114 ? -1.650 3.411 13.999 1.00 98.12 114 ASP A CA 1
ATOM 857 C C . ASP A 1 114 ? -1.687 1.965 14.511 1.00 98.12 114 ASP A C 1
ATOM 859 O O . ASP A 1 114 ? -2.613 1.584 15.234 1.00 98.12 114 ASP A O 1
ATOM 863 N N . VAL A 1 115 ? -0.705 1.153 14.113 1.00 98.00 115 VAL A N 1
ATOM 864 C CA . VAL A 1 115 ? -0.621 -0.284 14.417 1.00 98.00 115 VAL A CA 1
ATOM 865 C C . VAL A 1 115 ? 0.471 -0.523 15.454 1.00 98.00 115 VAL A C 1
ATOM 867 O O . VAL A 1 115 ? 1.651 -0.287 15.201 1.00 98.00 115 VAL A O 1
ATOM 870 N N . ARG A 1 116 ? 0.089 -1.007 16.636 1.00 98.00 116 ARG A N 1
ATOM 871 C CA . ARG A 1 116 ? 1.028 -1.323 17.722 1.00 98.00 116 ARG A CA 1
ATOM 872 C C . ARG A 1 116 ? 1.687 -2.684 17.491 1.00 98.00 116 ARG A C 1
ATOM 874 O O . ARG A 1 116 ? 1.003 -3.707 17.451 1.00 98.00 116 ARG A O 1
ATOM 881 N N . GLY A 1 117 ? 3.012 -2.694 17.404 1.00 93.75 117 GLY A N 1
ATOM 882 C CA . GLY A 1 117 ? 3.855 -3.882 17.293 1.00 93.75 117 GLY A CA 1
ATOM 883 C C . GLY A 1 117 ? 4.894 -3.988 18.422 1.00 93.75 117 GLY A C 1
ATOM 884 O O . GLY A 1 117 ? 4.963 -3.121 19.293 1.00 93.75 117 GLY A O 1
ATOM 885 N N . PRO A 1 118 ? 5.719 -5.052 18.425 1.00 90.25 118 PRO A N 1
ATOM 886 C CA . PRO A 1 118 ? 6.726 -5.287 19.467 1.00 90.25 118 PRO A CA 1
ATOM 887 C C . PRO A 1 118 ? 7.799 -4.193 19.564 1.00 90.25 118 PRO A C 1
ATOM 889 O O . PRO A 1 118 ? 8.315 -3.935 20.646 1.00 90.25 118 PRO A O 1
ATOM 892 N N . SER A 1 119 ? 8.131 -3.555 18.440 1.00 90.06 119 SER A N 1
ATOM 893 C CA . SER A 1 119 ? 9.165 -2.519 18.322 1.00 90.06 119 SER A CA 1
ATOM 894 C C . SER A 1 119 ? 8.623 -1.087 18.410 1.00 90.06 119 SER A C 1
ATOM 896 O O . SER A 1 119 ? 9.390 -0.138 18.265 1.00 90.06 119 SER A O 1
ATOM 898 N N . GLY A 1 120 ? 7.319 -0.909 18.642 1.00 94.69 120 GLY A N 1
ATOM 899 C CA . GLY A 1 120 ? 6.665 0.399 18.678 1.00 94.69 120 GLY A CA 1
ATOM 900 C C . GLY A 1 120 ? 5.413 0.458 17.807 1.00 94.69 120 GLY A C 1
ATOM 901 O O . GLY A 1 120 ? 4.823 -0.566 17.468 1.00 94.69 120 GLY A O 1
ATOM 902 N N . THR A 1 121 ? 4.983 1.671 17.466 1.00 96.50 121 THR A N 1
ATOM 903 C CA . THR A 1 121 ? 3.800 1.901 16.627 1.00 96.50 121 THR A CA 1
ATOM 904 C C . THR A 1 121 ? 4.222 2.215 15.198 1.00 96.50 121 THR A C 1
ATOM 906 O O . THR A 1 121 ? 4.913 3.204 14.963 1.00 96.50 121 THR A O 1
ATOM 909 N N . SER A 1 122 ? 3.755 1.419 14.240 1.00 96.62 122 SER A N 1
ATOM 910 C CA . SER A 1 122 ? 3.852 1.729 12.813 1.00 96.62 122 SER A CA 1
ATOM 911 C C . SER A 1 122 ? 2.660 2.583 12.396 1.00 96.62 122 SER A C 1
ATOM 913 O O . SER A 1 122 ? 1.526 2.292 12.776 1.00 96.62 122 SER A O 1
ATOM 915 N N . THR A 1 123 ? 2.912 3.638 11.622 1.00 97.00 123 THR A N 1
ATOM 916 C CA . THR A 1 123 ? 1.852 4.488 11.069 1.00 97.00 123 THR A CA 1
ATOM 917 C C . THR A 1 123 ? 1.761 4.301 9.563 1.00 97.00 123 THR A C 1
ATOM 919 O O . THR A 1 123 ? 2.773 4.399 8.873 1.00 97.00 123 THR A O 1
ATOM 922 N N . PHE A 1 124 ? 0.548 4.094 9.060 1.00 96.31 124 PHE A N 1
ATOM 923 C CA . PHE A 1 124 ? 0.253 4.014 7.632 1.00 96.31 124 PHE A CA 1
ATOM 924 C C . PHE A 1 124 ? -0.828 5.027 7.263 1.00 96.31 124 PHE A C 1
ATOM 926 O O . PHE A 1 124 ? -1.786 5.213 8.014 1.00 96.31 124 PHE A O 1
ATOM 933 N N . TRP A 1 125 ? -0.705 5.641 6.089 1.00 96.50 125 TRP A N 1
ATOM 934 C CA . TRP A 1 125 ? -1.728 6.510 5.513 1.00 96.50 125 TRP A CA 1
ATOM 935 C C . TRP A 1 125 ? -2.133 5.962 4.149 1.00 96.50 125 TRP A C 1
ATOM 937 O O . TRP A 1 125 ? -1.278 5.735 3.297 1.00 96.50 125 TRP A O 1
ATOM 947 N N . PHE A 1 126 ? -3.433 5.766 3.954 1.00 94.94 126 PHE A N 1
ATOM 948 C CA . PHE A 1 126 ? -4.018 5.294 2.700 1.00 94.94 126 PHE A CA 1
ATOM 949 C C . PHE A 1 126 ? -4.958 6.369 2.155 1.00 94.94 126 PHE A C 1
ATOM 951 O O . PHE A 1 126 ? -5.824 6.830 2.904 1.00 94.94 126 PHE A O 1
ATOM 958 N N . ALA A 1 127 ? -4.776 6.761 0.894 1.00 90.44 127 ALA A N 1
ATOM 959 C CA . ALA A 1 127 ? -5.562 7.779 0.193 1.00 90.44 127 ALA A CA 1
ATOM 960 C C . ALA A 1 127 ? -6.271 7.170 -1.017 1.00 90.44 127 ALA A C 1
ATOM 962 O O . ALA A 1 127 ? -5.626 6.330 -1.684 1.00 90.44 127 ALA A O 1
#

Secondary structure (DSSP, 8-state):
--GGG--STTBPPPSS-HHHHHHHS-TT-EEEEEEEETTEEEEEEEEEES--SSEEEEEEEEB-TT--B-S--EEEEEEHHHHHHTT--BGGGEEEEEEEEEETTEEEEEEEEEEEETTEEEEEEE-

Sequence (127 aa):
MDATRILHEGHAPTPFTAEEIRAHCVDGLRVTLAEHGEDGVTHRASTFRNGDLEGVTIESGPSDPDGTPTGPVEGARVTWLDLQGHASFPADRTRVSKETLTGPLGILPCRRYDVRGPSGTSTFWFA

Foldseek 3Di:
DPVQQAPDPQWDGFQDGLVRCLVPLDAQDKDKDWDQDPVGTWIKIWGWHDRDPFWTKIWMATDDPVRHHPDHTDIDTDGSVVVSVVRTARNVFWDWDWDWDDDPVGTDTWIWIFGQDPVGTDIDTDD

Radius of gyration: 15.92 Å; chains: 1; bounding box: 43×32×36 Å

pLDDT: mean 94.57, std 5.82, range [50.66, 98.38]